Protein AF-A0A7S4FUB8-F1 (afdb_monomer_lite)

Structure (mmCIF, N/CA/C/O backbone):
data_AF-A0A7S4FUB8-F1
#
_entry.id   AF-A0A7S4FUB8-F1
#
loop_
_atom_site.group_PDB
_atom_site.id
_atom_site.type_symbol
_atom_site.label_atom_id
_atom_site.label_alt_id
_atom_site.label_comp_id
_atom_site.label_asym_id
_atom_site.label_entity_id
_atom_site.label_seq_id
_atom_site.pdbx_PDB_ins_code
_atom_site.Cartn_x
_atom_site.Cartn_y
_atom_site.Cartn_z
_atom_site.occupancy
_atom_site.B_iso_or_equiv
_atom_site.auth_seq_id
_atom_site.auth_comp_id
_atom_site.auth_asym_id
_atom_site.auth_atom_id
_atom_site.pdbx_PDB_model_num
ATOM 1 N N . PRO A 1 1 ? 23.620 3.486 -14.817 1.00 50.72 1 PRO A N 1
ATOM 2 C CA . PRO A 1 1 ? 23.573 3.736 -16.275 1.00 50.72 1 PRO A CA 1
ATOM 3 C C . PRO A 1 1 ? 22.396 4.662 -16.594 1.00 50.72 1 PRO A C 1
ATOM 5 O O . PRO A 1 1 ? 21.251 4.257 -16.409 1.00 50.72 1 PRO A O 1
ATOM 8 N N . ASP A 1 2 ? 22.687 5.897 -17.006 1.00 58.53 2 ASP A N 1
ATOM 9 C CA . ASP A 1 2 ? 21.703 6.982 -17.192 1.00 58.53 2 ASP A CA 1
ATOM 10 C C . ASP A 1 2 ? 20.575 6.659 -18.196 1.00 58.53 2 ASP A C 1
ATOM 12 O O . ASP A 1 2 ? 19.536 7.312 -18.197 1.00 58.53 2 ASP A O 1
ATOM 16 N N . ASP A 1 3 ? 20.742 5.598 -18.988 1.00 71.69 3 ASP A N 1
ATOM 17 C CA . ASP A 1 3 ? 19.802 5.120 -20.006 1.00 71.69 3 ASP A CA 1
ATOM 18 C C . ASP A 1 3 ? 18.571 4.390 -19.421 1.00 71.69 3 ASP A C 1
ATOM 20 O O . ASP A 1 3 ? 17.442 4.554 -19.877 1.00 71.69 3 ASP A O 1
ATOM 24 N N . ALA A 1 4 ? 18.739 3.633 -18.329 1.00 74.56 4 ALA A N 1
ATOM 25 C CA . ALA A 1 4 ? 17.661 2.794 -17.789 1.00 74.56 4 ALA A CA 1
ATOM 26 C C . ALA A 1 4 ? 16.472 3.613 -17.248 1.00 74.56 4 ALA A C 1
ATOM 28 O O . ALA A 1 4 ? 15.317 3.206 -17.386 1.00 74.56 4 ALA A O 1
ATOM 29 N N . ARG A 1 5 ? 16.742 4.791 -16.666 1.00 77.94 5 ARG A N 1
ATOM 30 C CA . ARG A 1 5 ? 15.706 5.657 -16.081 1.00 77.94 5 ARG A CA 1
ATOM 31 C C . ARG A 1 5 ? 14.752 6.203 -17.144 1.00 77.94 5 ARG A C 1
ATOM 33 O O . ARG A 1 5 ? 13.554 6.295 -16.893 1.00 77.94 5 ARG A O 1
ATOM 40 N N . ALA A 1 6 ? 15.260 6.506 -18.340 1.00 85.44 6 ALA A N 1
ATOM 41 C CA . ALA A 1 6 ? 14.451 7.005 -19.453 1.00 85.44 6 ALA A CA 1
ATOM 42 C C . ALA A 1 6 ? 13.389 5.990 -19.917 1.00 85.44 6 ALA A C 1
ATOM 44 O O . ALA A 1 6 ? 12.341 6.374 -20.437 1.00 85.44 6 ALA A O 1
ATOM 45 N N . HIS A 1 7 ? 13.629 4.697 -19.685 1.00 87.25 7 HIS A N 1
ATOM 46 C CA . HIS A 1 7 ? 12.717 3.619 -20.059 1.00 87.25 7 HIS A CA 1
ATOM 47 C C . HIS A 1 7 ? 11.697 3.253 -18.975 1.00 87.25 7 HIS A C 1
ATOM 49 O O . HIS A 1 7 ? 10.744 2.532 -19.281 1.00 87.25 7 HIS A O 1
ATOM 55 N N . LEU A 1 8 ? 11.831 3.765 -17.743 1.00 85.62 8 LEU A N 1
ATOM 56 C CA . LEU A 1 8 ? 10.919 3.434 -16.640 1.00 85.62 8 LEU A CA 1
ATOM 57 C C . LEU A 1 8 ? 9.446 3.710 -16.970 1.00 85.62 8 LEU A C 1
ATOM 59 O O . LEU A 1 8 ? 8.644 2.801 -16.768 1.00 85.62 8 LEU A O 1
ATOM 63 N N . PRO A 1 9 ? 9.056 4.856 -17.567 1.00 87.81 9 PRO A N 1
ATOM 64 C CA . PRO A 1 9 ? 7.650 5.081 -17.897 1.00 87.81 9 PRO A CA 1
ATOM 65 C C . PRO A 1 9 ? 7.102 4.067 -18.909 1.00 87.81 9 PRO A C 1
ATOM 67 O O . PRO A 1 9 ? 5.935 3.689 -18.849 1.00 87.81 9 PRO A O 1
ATOM 70 N N . ALA A 1 10 ? 7.928 3.626 -19.865 1.00 91.31 10 ALA A N 1
ATOM 71 C CA . ALA A 1 10 ? 7.521 2.622 -20.846 1.00 91.31 10 ALA A CA 1
ATOM 72 C C . ALA A 1 10 ? 7.374 1.237 -20.202 1.00 91.31 10 ALA A C 1
ATOM 74 O O . ALA A 1 10 ? 6.393 0.546 -20.472 1.00 91.31 10 ALA A O 1
ATOM 75 N N . LEU A 1 11 ? 8.302 0.873 -19.314 1.00 91.06 11 LEU A N 1
ATOM 76 C CA . LEU A 1 11 ? 8.239 -0.360 -18.536 1.00 91.06 11 LEU A CA 1
ATOM 77 C C . LEU A 1 11 ? 7.000 -0.391 -17.632 1.00 91.06 11 LEU A C 1
ATOM 79 O O . LEU A 1 11 ? 6.251 -1.359 -17.674 1.00 91.06 11 LEU A O 1
ATOM 83 N N . GLN A 1 12 ? 6.747 0.677 -16.871 1.00 90.88 12 GLN A N 1
ATOM 84 C CA . GLN A 1 12 ? 5.581 0.783 -15.988 1.00 90.88 12 GLN A CA 1
ATOM 85 C C . GLN A 1 12 ? 4.272 0.619 -16.768 1.00 90.88 12 GLN A C 1
ATOM 87 O O . GLN A 1 12 ? 3.417 -0.159 -16.357 1.00 90.88 12 GLN A O 1
ATOM 92 N N . ARG A 1 13 ? 4.136 1.274 -17.932 1.00 92.19 13 ARG A N 1
ATOM 93 C CA . ARG A 1 13 ? 2.959 1.099 -18.803 1.00 92.19 13 ARG A CA 1
ATOM 94 C C . ARG A 1 13 ? 2.791 -0.341 -19.278 1.00 92.19 13 ARG A C 1
ATOM 96 O O . ARG A 1 13 ? 1.679 -0.853 -19.241 1.00 92.19 13 ARG A O 1
ATOM 103 N N . ALA A 1 14 ? 3.874 -0.987 -19.710 1.00 94.69 14 ALA A N 1
ATOM 104 C CA . ALA A 1 14 ? 3.824 -2.378 -20.153 1.00 94.69 14 ALA A CA 1
ATOM 105 C C . ALA A 1 14 ? 3.434 -3.329 -19.009 1.00 94.69 14 ALA A C 1
ATOM 107 O O . ALA A 1 14 ? 2.635 -4.237 -19.214 1.00 94.69 14 ALA A O 1
ATOM 108 N N . MET A 1 15 ? 3.947 -3.093 -17.798 1.00 93.06 15 MET A N 1
ATOM 109 C CA . MET A 1 15 ? 3.585 -3.864 -16.607 1.00 93.06 15 MET A CA 1
ATOM 110 C C . MET A 1 15 ? 2.117 -3.668 -16.215 1.00 93.06 15 MET A C 1
ATOM 112 O O . MET A 1 15 ? 1.445 -4.650 -15.917 1.00 93.06 15 MET A O 1
ATOM 116 N N . THR A 1 16 ? 1.611 -2.431 -16.232 1.00 92.44 16 THR A N 1
ATOM 117 C CA . THR A 1 16 ? 0.198 -2.147 -15.943 1.00 92.44 16 THR A CA 1
ATOM 118 C C . THR A 1 16 ? -0.720 -2.835 -16.944 1.00 92.44 16 THR A C 1
ATOM 120 O O . THR A 1 16 ? -1.618 -3.552 -16.517 1.00 92.44 16 THR A O 1
ATOM 123 N N . ALA A 1 17 ? -0.451 -2.696 -18.247 1.00 94.12 17 ALA A N 1
ATOM 124 C CA . ALA A 1 17 ? -1.245 -3.351 -19.286 1.00 94.12 17 ALA A CA 1
AT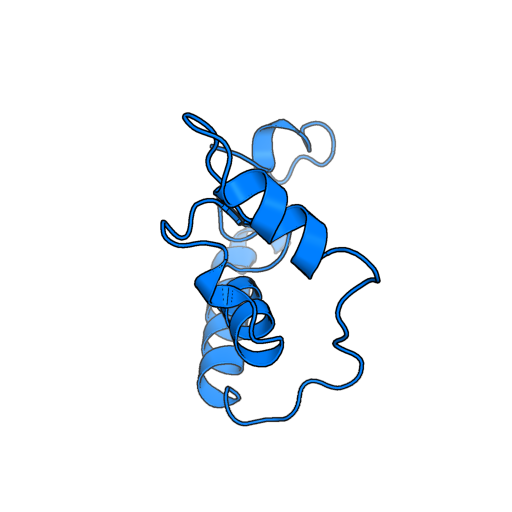OM 125 C C . ALA A 1 17 ? -1.257 -4.877 -19.109 1.00 94.12 17 ALA A C 1
ATOM 127 O O . ALA A 1 17 ? -2.311 -5.500 -19.155 1.00 94.12 17 ALA A O 1
ATOM 128 N N . TYR A 1 18 ? -0.098 -5.473 -18.807 1.00 93.00 18 TYR A N 1
ATOM 129 C CA . TYR A 1 18 ? -0.018 -6.903 -18.521 1.00 93.00 18 TYR A CA 1
ATOM 130 C C . TYR A 1 18 ? -0.908 -7.303 -17.336 1.00 93.00 18 TYR A C 1
ATOM 132 O O . TYR A 1 18 ? -1.651 -8.270 -17.434 1.00 93.00 18 TYR A O 1
ATOM 140 N N . ILE A 1 19 ? -0.874 -6.568 -16.222 1.00 90.19 19 ILE A N 1
ATOM 141 C CA . ILE A 1 19 ? -1.712 -6.882 -15.052 1.00 90.19 19 ILE A CA 1
ATOM 142 C C . ILE A 1 19 ? -3.198 -6.764 -15.393 1.00 90.19 19 ILE A C 1
ATOM 144 O O . ILE A 1 19 ? -3.969 -7.633 -15.001 1.00 90.19 19 ILE A O 1
ATOM 148 N N . GLU A 1 20 ? -3.591 -5.711 -16.111 1.00 89.62 20 GLU A N 1
ATOM 149 C CA . GLU A 1 20 ? -4.980 -5.473 -16.522 1.00 89.62 20 GLU A CA 1
ATOM 150 C C . GLU A 1 20 ? -5.517 -6.593 -17.422 1.00 89.62 20 GLU A C 1
ATOM 152 O O . GLU A 1 20 ? -6.653 -7.030 -17.238 1.00 89.62 20 GLU A O 1
ATOM 157 N N . ASP A 1 21 ? -4.684 -7.116 -18.322 1.00 93.69 21 ASP A N 1
ATOM 158 C CA . ASP A 1 21 ? -5.042 -8.224 -19.214 1.00 93.69 21 ASP A CA 1
ATOM 159 C C . ASP A 1 21 ? -5.130 -9.586 -18.491 1.00 93.69 21 ASP A C 1
ATOM 161 O O . ASP A 1 21 ? -5.720 -10.522 -19.027 1.00 93.69 21 ASP A O 1
ATOM 165 N N . HIS A 1 22 ? -4.564 -9.708 -17.283 1.00 89.69 22 HIS A N 1
ATOM 166 C CA . HIS A 1 22 ? -4.439 -10.977 -16.544 1.00 89.69 22 HIS A CA 1
ATOM 167 C C . HIS A 1 22 ? -5.111 -10.924 -15.156 1.00 89.69 22 HIS A C 1
ATOM 169 O O . HIS A 1 22 ? -4.778 -11.704 -14.265 1.00 89.69 22 HIS A O 1
ATOM 175 N N . LEU A 1 23 ? -6.078 -10.018 -14.945 1.00 83.31 23 LEU A N 1
ATOM 176 C CA . LEU A 1 23 ? -6.768 -9.860 -13.651 1.00 83.31 23 LEU A CA 1
ATOM 177 C C . LEU A 1 23 ? -7.546 -11.110 -13.204 1.00 83.31 23 LEU A C 1
ATOM 179 O O . LEU A 1 23 ? -7.796 -11.281 -12.013 1.00 83.31 23 LEU A O 1
ATOM 183 N N . ASP A 1 24 ? -7.939 -11.974 -14.137 1.00 85.12 24 ASP A N 1
ATOM 184 C CA . ASP A 1 24 ? -8.689 -13.198 -13.835 1.00 85.12 24 ASP A CA 1
ATOM 185 C C . ASP A 1 24 ? -7.779 -14.411 -13.571 1.00 85.12 24 ASP A C 1
ATOM 187 O O . ASP A 1 24 ? -8.264 -15.501 -13.253 1.00 85.12 24 ASP A O 1
ATOM 191 N N . GLU A 1 25 ? -6.459 -14.249 -13.687 1.00 85.19 25 GLU A N 1
ATOM 192 C CA . GLU A 1 25 ? -5.510 -15.329 -13.439 1.00 85.19 25 GLU A CA 1
ATOM 193 C C . GLU A 1 25 ? -5.212 -15.501 -11.940 1.00 85.19 25 GLU A C 1
ATOM 195 O O . GLU A 1 25 ? -5.079 -14.520 -11.198 1.00 85.19 25 GLU A O 1
ATOM 200 N N . PRO A 1 26 ? -5.084 -16.750 -11.454 1.00 78.81 26 PRO A N 1
ATOM 201 C CA . PRO A 1 26 ? -4.749 -17.000 -10.062 1.00 78.81 26 PRO A CA 1
ATOM 202 C C . PRO A 1 26 ? -3.327 -16.518 -9.740 1.00 78.81 26 PRO A C 1
ATOM 204 O O . PRO A 1 26 ? -2.354 -16.904 -10.382 1.00 78.81 26 PRO A O 1
ATOM 207 N N . LEU A 1 27 ? -3.199 -15.716 -8.681 1.00 82.50 27 LEU A N 1
ATOM 208 C CA . LEU A 1 27 ? -1.907 -15.343 -8.104 1.00 82.50 27 LEU A CA 1
ATOM 209 C C . LEU A 1 27 ? -1.388 -16.466 -7.201 1.00 82.50 27 LEU A C 1
ATOM 211 O O . LEU A 1 27 ? -1.868 -16.651 -6.081 1.00 82.50 27 LEU A O 1
ATOM 215 N N . GLU A 1 28 ? -0.379 -17.197 -7.667 1.00 84.31 28 GLU A N 1
ATOM 216 C CA . GLU A 1 28 ? 0.296 -18.210 -6.855 1.00 84.31 28 GLU A CA 1
ATOM 217 C C . GLU A 1 28 ? 1.102 -17.579 -5.708 1.00 84.31 28 GLU A C 1
ATOM 219 O O . GLU A 1 28 ? 1.784 -16.566 -5.874 1.00 84.31 28 GLU A O 1
ATOM 224 N N . GLY A 1 29 ? 1.040 -18.198 -4.525 1.00 84.75 29 GLY A N 1
ATOM 225 C CA . GLY A 1 29 ? 1.847 -17.806 -3.363 1.00 84.75 29 GLY A CA 1
ATOM 226 C C . GLY A 1 29 ? 1.435 -16.494 -2.687 1.00 84.75 29 GLY A C 1
ATOM 227 O O . GLY A 1 29 ? 2.192 -15.973 -1.866 1.00 84.75 29 GLY A O 1
ATOM 228 N N . LEU A 1 30 ? 0.264 -15.942 -3.017 1.00 90.38 30 LEU A N 1
ATOM 229 C CA . LEU A 1 30 ? -0.267 -14.750 -2.365 1.00 90.38 30 LEU A CA 1
ATOM 230 C C . LEU A 1 30 ? -1.152 -15.140 -1.174 1.00 90.38 30 LEU A C 1
ATOM 232 O O . LEU A 1 30 ? -2.257 -15.645 -1.348 1.00 90.38 30 LEU A O 1
ATOM 236 N N . GLU A 1 31 ? -0.678 -14.865 0.040 1.00 94.31 31 GLU A N 1
ATOM 237 C CA . GLU A 1 31 ? -1.383 -15.188 1.284 1.00 94.31 31 GLU A CA 1
ATOM 238 C C . GLU A 1 31 ? -1.364 -14.005 2.260 1.00 94.31 31 GLU A C 1
ATOM 240 O O . GLU A 1 31 ? -0.441 -13.185 2.269 1.00 94.31 31 GLU A O 1
ATOM 245 N N . LEU A 1 32 ? -2.395 -13.915 3.104 1.00 95.75 32 LEU A N 1
ATOM 246 C CA . LEU A 1 32 ? -2.437 -12.943 4.194 1.00 95.75 32 LEU A CA 1
ATOM 247 C C . LEU A 1 32 ? -1.558 -13.412 5.351 1.00 95.75 32 LEU A C 1
ATOM 249 O O . LEU A 1 32 ? -1.659 -14.554 5.799 1.00 95.75 32 LEU A O 1
ATOM 253 N N . LEU A 1 33 ? -0.748 -12.501 5.892 1.00 96.25 33 LEU A N 1
ATOM 254 C CA . LEU A 1 33 ? -0.006 -12.789 7.114 1.00 96.25 33 LEU A CA 1
ATOM 255 C C . LEU A 1 33 ? -0.966 -12.896 8.315 1.00 96.25 33 LEU A C 1
ATOM 257 O O . LEU A 1 33 ? -1.954 -12.151 8.379 1.00 96.25 33 LEU A O 1
ATOM 261 N N . PRO A 1 34 ? -0.670 -13.770 9.297 1.00 98.00 34 PRO A N 1
ATOM 262 C CA . PRO A 1 34 ? -1.483 -13.894 10.502 1.00 98.00 34 PRO A CA 1
ATOM 263 C C . PRO A 1 34 ? -1.658 -12.547 11.218 1.00 98.00 34 PRO A C 1
ATOM 265 O O . PRO A 1 34 ? -0.682 -11.838 11.459 1.00 98.00 34 PRO A O 1
ATOM 268 N N . GLY A 1 35 ? -2.897 -12.201 11.576 1.00 97.94 35 GLY A N 1
ATOM 269 C CA . GLY A 1 35 ? -3.221 -10.979 12.320 1.00 97.94 35 GLY A CA 1
ATOM 270 C C . GLY A 1 35 ? -3.443 -9.722 11.471 1.00 97.94 35 GLY A C 1
ATOM 271 O O . GLY A 1 35 ? -3.837 -8.692 12.018 1.00 97.94 35 GLY A O 1
ATOM 272 N N . VAL A 1 36 ? -3.205 -9.761 10.152 1.00 97.38 36 VAL A N 1
ATOM 273 C CA . VAL A 1 36 ? -3.359 -8.577 9.282 1.0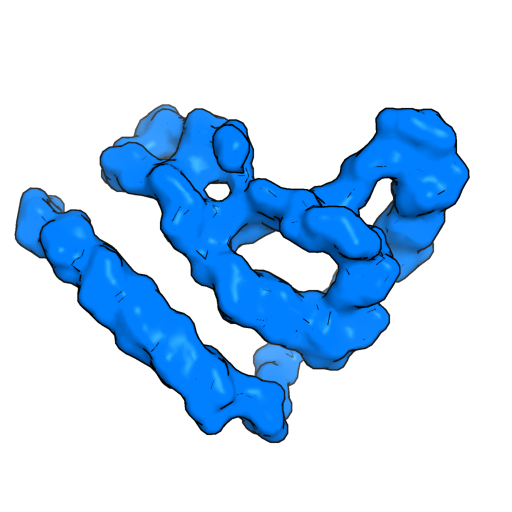0 97.38 36 VAL A CA 1
ATOM 274 C C . VAL A 1 36 ? -4.805 -8.09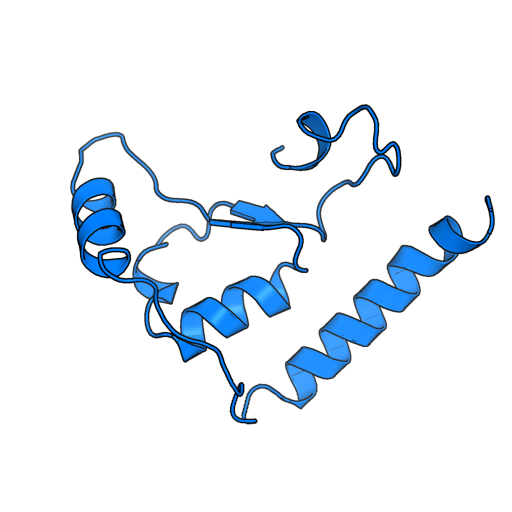1 9.243 1.00 97.38 36 VAL A C 1
ATOM 276 O O . VAL A 1 36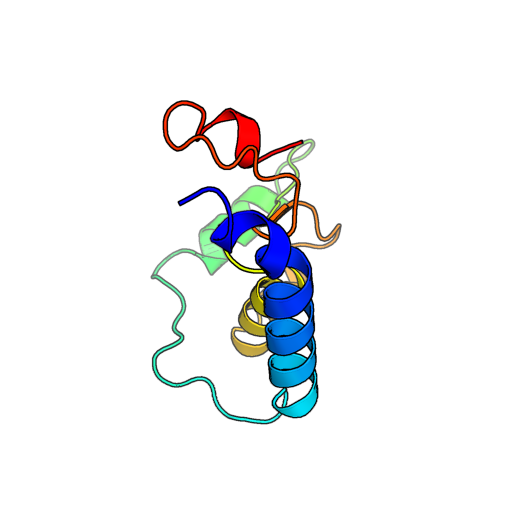 ? -5.053 -6.894 9.366 1.00 97.38 36 VAL A O 1
ATOM 279 N N . VAL A 1 37 ? -5.772 -8.997 9.102 1.00 98.00 37 VAL A N 1
ATOM 280 C CA . VAL A 1 37 ? -7.190 -8.618 9.007 1.00 98.00 37 VAL A CA 1
ATOM 281 C C . VAL A 1 37 ? -7.673 -8.010 10.320 1.00 98.00 37 VAL A C 1
ATOM 283 O O . VAL A 1 37 ? -8.366 -6.992 10.317 1.00 98.00 37 VAL A O 1
ATOM 286 N N . GLU A 1 38 ? -7.293 -8.614 11.440 1.00 98.44 38 GLU A N 1
ATOM 287 C CA . GLU A 1 38 ? -7.614 -8.155 12.786 1.00 98.44 38 GLU A CA 1
ATOM 288 C C . GLU A 1 38 ? -7.016 -6.773 13.047 1.00 98.44 38 GLU A C 1
ATOM 290 O O . GLU A 1 38 ? -7.723 -5.881 13.520 1.00 98.44 38 GLU A O 1
ATOM 295 N N . LEU A 1 39 ? -5.748 -6.570 12.679 1.00 98.00 39 LEU A N 1
ATOM 296 C CA . LEU A 1 39 ? -5.060 -5.291 12.818 1.00 98.00 39 LEU A CA 1
ATOM 297 C C . LEU A 1 39 ? -5.729 -4.192 11.987 1.00 98.00 39 LEU A C 1
ATOM 299 O O . LEU A 1 39 ? -6.045 -3.133 12.525 1.00 98.00 39 LEU A O 1
ATOM 303 N N . LEU A 1 40 ? -5.977 -4.436 10.697 1.00 97.75 40 LEU A N 1
ATOM 304 C CA . LEU A 1 40 ? -6.582 -3.442 9.803 1.00 97.75 40 LEU A CA 1
ATOM 305 C C . LEU A 1 40 ? -7.993 -3.054 10.264 1.00 97.75 40 LEU A C 1
ATOM 307 O O . LEU A 1 40 ? -8.336 -1.874 10.274 1.00 97.75 40 LEU A O 1
ATOM 311 N N . ARG A 1 41 ? -8.795 -4.025 10.720 1.00 97.75 41 ARG A N 1
ATOM 312 C CA . ARG A 1 41 ? -10.122 -3.757 11.301 1.00 97.75 41 ARG A CA 1
ATOM 313 C C . ARG A 1 41 ? -10.032 -2.952 12.594 1.00 97.75 41 ARG A C 1
ATOM 315 O O . ARG A 1 41 ? -10.840 -2.050 12.793 1.00 97.75 41 ARG A O 1
ATOM 322 N N . ALA A 1 42 ? -9.076 -3.275 13.465 1.00 98.12 42 ALA A N 1
ATOM 323 C CA . ALA A 1 42 ? -8.879 -2.551 14.716 1.00 98.12 42 ALA A CA 1
ATOM 324 C C . ALA A 1 42 ? -8.474 -1.094 14.459 1.00 98.12 42 ALA A C 1
ATOM 326 O O . ALA A 1 42 ? -9.043 -0.197 15.073 1.00 98.12 42 ALA A O 1
ATOM 327 N N . LEU A 1 43 ? -7.550 -0.854 13.523 1.00 97.25 43 LEU A N 1
ATOM 328 C CA . LEU A 1 43 ? -7.117 0.491 13.139 1.00 97.25 43 LEU A CA 1
ATOM 329 C C . LEU A 1 43 ? -8.245 1.292 12.481 1.00 97.25 43 LEU A C 1
ATOM 331 O O . LEU A 1 43 ? -8.485 2.425 12.883 1.00 97.25 43 LEU A O 1
ATOM 335 N N . GLY A 1 44 ? -8.980 0.697 11.537 1.00 95.94 44 GLY A N 1
ATOM 336 C CA . GLY A 1 44 ? -10.095 1.363 10.853 1.00 95.94 44 GLY A CA 1
ATOM 337 C C . GLY A 1 44 ? -11.291 1.693 11.757 1.00 95.94 44 GLY A C 1
ATOM 338 O O . GLY A 1 44 ? -12.148 2.484 11.375 1.00 95.94 44 GLY A O 1
ATOM 339 N N . ALA A 1 45 ? -11.368 1.108 12.956 1.00 96.88 45 ALA A N 1
ATOM 340 C CA . ALA A 1 45 ? -12.383 1.438 13.955 1.00 96.88 45 ALA A CA 1
ATOM 341 C C . ALA A 1 45 ? -11.983 2.610 14.873 1.00 96.88 45 ALA A C 1
ATOM 343 O O . ALA A 1 45 ? -12.817 3.086 15.648 1.00 96.88 45 ALA A O 1
ATOM 344 N N . LEU A 1 46 ? -10.724 3.066 14.832 1.00 97.75 46 LEU A N 1
ATOM 345 C CA . LEU A 1 46 ? -10.247 4.152 15.685 1.00 97.75 46 LEU A CA 1
ATOM 346 C C . LEU A 1 46 ? -10.672 5.517 15.116 1.00 97.75 46 LEU A C 1
ATOM 348 O O . LEU A 1 46 ? -10.369 5.830 13.964 1.00 97.75 46 LEU A O 1
ATOM 352 N N . PRO A 1 47 ? -11.329 6.377 15.913 1.00 96.94 47 PRO A N 1
ATOM 353 C CA . PRO A 1 47 ? -11.705 7.706 15.455 1.00 96.94 47 PRO A CA 1
ATOM 354 C C . PRO A 1 47 ? -10.457 8.553 15.178 1.00 96.94 47 PRO A C 1
ATOM 356 O O . PRO A 1 47 ? -9.563 8.652 16.018 1.00 96.94 47 PRO A O 1
ATOM 359 N N . GLY A 1 48 ? -10.420 9.190 14.006 1.00 95.81 48 GLY A N 1
ATOM 360 C CA . GLY A 1 48 ? -9.302 10.037 13.582 1.00 95.81 48 GLY A CA 1
ATOM 361 C C . GLY A 1 48 ? -8.085 9.275 13.046 1.00 95.81 48 GLY A C 1
ATOM 362 O O . GLY A 1 48 ? -7.038 9.890 12.859 1.00 95.81 48 GLY A O 1
ATOM 363 N N . VAL A 1 49 ? -8.205 7.967 12.804 1.00 95.94 49 VAL A N 1
ATOM 364 C CA . VAL A 1 49 ? -7.171 7.146 12.161 1.00 95.94 49 VAL A CA 1
ATOM 365 C C . VAL A 1 49 ? -7.649 6.736 10.774 1.00 95.94 49 VAL A C 1
ATOM 367 O O . VAL A 1 49 ? -8.777 6.286 10.611 1.00 95.94 49 VAL A O 1
ATOM 370 N N . GLU A 1 50 ? -6.764 6.857 9.789 1.00 94.94 50 GLU A N 1
ATOM 371 C CA . GLU A 1 50 ? -6.985 6.389 8.423 1.00 94.94 50 GLU A CA 1
ATOM 372 C C . GLU A 1 50 ? -5.959 5.319 8.062 1.00 94.94 50 GLU A C 1
ATOM 374 O O . GLU A 1 50 ? -4.794 5.386 8.466 1.00 94.94 50 GLU A O 1
ATOM 379 N N . VAL A 1 51 ? -6.399 4.320 7.299 1.00 95.50 51 VAL A N 1
ATOM 380 C CA . VAL A 1 51 ? -5.565 3.191 6.882 1.00 95.50 51 VAL A CA 1
ATOM 381 C C . VAL A 1 51 ? -5.237 3.342 5.400 1.00 95.50 51 VAL A C 1
ATOM 383 O O . VAL A 1 51 ? -6.132 3.369 4.556 1.00 95.50 51 VAL A O 1
ATOM 386 N N . GLY A 1 52 ? -3.942 3.421 5.092 1.00 95.31 52 GLY A N 1
ATOM 387 C CA . GLY A 1 52 ? -3.419 3.480 3.729 1.00 95.31 52 GLY A CA 1
ATOM 388 C C . GLY A 1 52 ? -2.471 2.325 3.408 1.00 95.31 52 GLY A C 1
ATOM 389 O O . GLY A 1 52 ? -1.970 1.643 4.305 1.00 95.31 52 GLY A O 1
ATOM 390 N N . LEU A 1 53 ? -2.225 2.103 2.119 1.00 95.38 53 LEU A N 1
ATOM 391 C CA . LEU A 1 53 ? -1.346 1.060 1.598 1.00 95.38 53 LEU A CA 1
ATOM 392 C C . LEU A 1 53 ? -0.049 1.668 1.057 1.00 95.38 53 LEU A C 1
ATOM 394 O O . LEU A 1 53 ? -0.076 2.398 0.075 1.00 95.38 53 LEU A O 1
ATOM 398 N N . VAL A 1 54 ? 1.096 1.317 1.647 1.00 93.88 54 VAL A N 1
ATOM 399 C CA . VAL A 1 54 ? 2.411 1.750 1.146 1.00 93.88 54 VAL A CA 1
ATOM 400 C C . VAL A 1 54 ? 3.187 0.558 0.604 1.00 93.88 54 VAL A C 1
ATOM 402 O O . VAL A 1 54 ? 3.403 -0.434 1.305 1.00 93.88 54 VAL A O 1
ATOM 405 N N . THR A 1 55 ? 3.607 0.623 -0.657 1.00 90.69 55 THR A N 1
ATOM 406 C CA . THR A 1 55 ? 4.308 -0.480 -1.320 1.00 90.69 55 THR A CA 1
ATOM 407 C C . THR A 1 55 ? 5.164 -0.008 -2.490 1.00 90.69 55 THR A C 1
ATOM 409 O O . THR A 1 55 ? 4.816 0.924 -3.193 1.00 90.69 55 THR A O 1
ATOM 412 N N . GLY A 1 56 ? 6.264 -0.712 -2.769 1.00 88.94 56 GLY A N 1
ATOM 413 C CA . GLY A 1 56 ? 7.072 -0.469 -3.973 1.00 88.94 56 GLY A CA 1
ATOM 414 C C . GLY A 1 56 ? 6.472 -1.041 -5.266 1.00 88.94 56 GLY A C 1
ATOM 415 O O . GLY A 1 56 ? 7.139 -1.033 -6.295 1.00 88.94 56 GLY A O 1
ATOM 416 N N . ASN A 1 57 ? 5.257 -1.599 -5.227 1.00 91.75 57 ASN A N 1
ATOM 417 C CA . ASN A 1 57 ? 4.554 -2.051 -6.430 1.00 91.75 57 ASN A CA 1
ATOM 418 C C . ASN A 1 57 ? 3.890 -0.868 -7.149 1.00 91.75 57 ASN A C 1
ATOM 420 O O . ASN A 1 57 ? 3.590 0.144 -6.522 1.00 91.75 57 ASN A O 1
ATOM 424 N N . LEU A 1 58 ? 3.591 -1.038 -8.441 1.00 91.44 58 LEU A N 1
ATOM 425 C CA . LEU A 1 58 ? 2.703 -0.123 -9.162 1.00 91.44 58 LEU A CA 1
ATOM 426 C C . LEU A 1 58 ? 1.307 -0.155 -8.536 1.00 91.44 58 LEU A C 1
ATOM 428 O O . LEU A 1 58 ? 0.837 -1.232 -8.152 1.00 91.44 58 LEU A O 1
ATOM 432 N N . GLU A 1 59 ? 0.639 0.993 -8.477 1.00 92.50 59 GLU A N 1
ATOM 433 C CA . GLU A 1 59 ? -0.685 1.117 -7.863 1.00 92.50 59 GLU A CA 1
ATOM 434 C C . GLU A 1 59 ? -1.706 0.070 -8.375 1.00 92.50 59 GLU A C 1
ATOM 436 O O . GLU A 1 59 ? -2.310 -0.615 -7.541 1.00 92.50 59 GLU A O 1
ATOM 441 N N . PRO A 1 60 ? -1.869 -0.173 -9.696 1.00 91.81 60 PRO A N 1
ATOM 442 C CA . PRO A 1 60 ? -2.808 -1.191 -10.183 1.00 91.81 60 PRO A CA 1
ATOM 443 C C . PRO A 1 60 ? -2.489 -2.597 -9.660 1.00 91.81 60 PRO A C 1
ATOM 445 O O . PRO A 1 60 ? -3.388 -3.338 -9.259 1.00 91.81 60 PRO A O 1
ATOM 448 N N . ALA A 1 61 ? -1.199 -2.943 -9.582 1.00 92.00 61 ALA A N 1
ATOM 449 C CA . ALA A 1 61 ? -0.733 -4.224 -9.054 1.00 92.00 61 ALA A CA 1
ATOM 450 C C . ALA A 1 61 ? -1.026 -4.360 -7.554 1.00 92.00 61 ALA A C 1
ATOM 452 O O . ALA A 1 61 ? -1.386 -5.437 -7.075 1.00 92.00 61 ALA A O 1
ATOM 453 N N . ALA A 1 62 ? -0.839 -3.273 -6.803 1.00 94.12 62 ALA A N 1
ATOM 454 C CA . ALA A 1 62 ? -1.075 -3.231 -5.369 1.00 94.12 62 ALA A CA 1
ATOM 455 C C . ALA A 1 62 ? -2.554 -3.485 -5.058 1.00 94.12 62 ALA A C 1
ATOM 457 O O . ALA A 1 62 ? -2.876 -4.403 -4.299 1.00 94.12 62 ALA A O 1
ATOM 458 N N . TRP A 1 63 ? -3.455 -2.742 -5.704 1.00 94.00 63 TRP A N 1
ATOM 459 C CA . TRP A 1 63 ? -4.893 -2.902 -5.493 1.00 94.00 63 TRP A CA 1
ATOM 460 C C . TRP A 1 63 ? -5.426 -4.237 -5.995 1.00 94.00 63 TRP A C 1
ATOM 462 O O . TRP A 1 63 ? -6.279 -4.832 -5.336 1.00 94.00 63 TRP A O 1
ATOM 472 N N . PHE A 1 64 ? -4.892 -4.752 -7.104 1.00 92.56 64 PHE A N 1
ATOM 473 C CA . PHE A 1 64 ? -5.240 -6.085 -7.582 1.00 92.56 64 PHE A CA 1
ATOM 474 C C . PHE A 1 64 ? -4.963 -7.161 -6.521 1.00 92.56 64 PHE A C 1
ATOM 476 O O . PHE A 1 64 ? -5.855 -7.944 -6.190 1.00 92.56 64 PHE A O 1
ATOM 483 N N . LYS A 1 65 ? -3.782 -7.132 -5.887 1.00 93.00 65 LYS A N 1
ATOM 484 C CA . LYS A 1 65 ? -3.445 -8.049 -4.782 1.00 93.00 65 LYS A CA 1
ATOM 485 C C . LYS A 1 65 ? -4.416 -7.911 -3.608 1.00 93.00 65 LYS A C 1
ATOM 487 O O . LYS A 1 65 ? -4.846 -8.922 -3.060 1.00 93.00 65 LYS A O 1
ATOM 492 N N . MET A 1 66 ? -4.791 -6.685 -3.229 1.00 95.94 66 MET A N 1
ATOM 493 C CA . MET A 1 66 ? -5.742 -6.464 -2.127 1.00 95.94 66 MET A CA 1
ATOM 494 C C . MET A 1 66 ? -7.131 -7.026 -2.439 1.00 95.94 66 MET A C 1
ATOM 496 O O . MET A 1 66 ? -7.789 -7.562 -1.544 1.00 95.94 66 MET A O 1
ATOM 500 N N . ARG A 1 67 ? -7.573 -6.929 -3.698 1.00 93.31 67 ARG A N 1
ATOM 501 C CA . ARG A 1 67 ? -8.847 -7.492 -4.158 1.00 93.31 67 ARG A CA 1
ATOM 502 C C . ARG A 1 67 ? -8.844 -9.010 -4.099 1.00 93.31 67 ARG A C 1
ATOM 504 O O . ARG A 1 67 ? -9.762 -9.590 -3.529 1.00 93.31 67 ARG A O 1
ATOM 511 N N . VAL A 1 68 ? -7.798 -9.635 -4.635 1.00 92.62 68 VAL A N 1
ATOM 512 C CA . VAL A 1 68 ? -7.628 -11.097 -4.657 1.00 92.62 68 VAL A CA 1
ATOM 513 C C . VAL A 1 68 ? -7.571 -11.664 -3.239 1.00 92.62 68 VAL A C 1
ATOM 515 O O . VAL A 1 68 ? -8.174 -12.694 -2.958 1.00 92.62 68 VAL A O 1
ATOM 518 N N . LEU A 1 69 ? -6.929 -10.946 -2.316 1.00 94.06 69 LEU A N 1
ATOM 519 C CA . LEU A 1 69 ? -6.880 -11.307 -0.897 1.00 94.06 69 LEU A CA 1
ATOM 520 C C . LEU A 1 69 ? -8.166 -10.974 -0.119 1.00 94.06 69 LEU A C 1
ATOM 522 O O . LEU A 1 69 ? -8.251 -11.277 1.070 1.00 94.06 69 LEU A O 1
ATOM 526 N N . GLY A 1 70 ? -9.160 -10.337 -0.746 1.00 95.12 70 GLY A N 1
ATOM 527 C CA . GLY A 1 70 ? -10.435 -9.988 -0.114 1.00 95.12 70 GLY A CA 1
ATOM 528 C C . GLY A 1 70 ? -10.346 -8.881 0.943 1.00 95.12 70 GLY A C 1
ATOM 529 O O . GLY A 1 70 ? -11.245 -8.762 1.776 1.00 95.12 70 GLY A O 1
ATOM 530 N N . ILE A 1 71 ? -9.281 -8.071 0.929 1.00 97.12 71 ILE A N 1
ATOM 531 C CA . ILE A 1 71 ? -9.030 -7.013 1.924 1.00 97.12 71 ILE A CA 1
ATOM 532 C C . ILE A 1 71 ? -9.073 -5.591 1.352 1.00 97.12 71 ILE A C 1
ATOM 534 O O . ILE A 1 71 ? -8.921 -4.646 2.119 1.00 97.12 71 ILE A O 1
ATOM 538 N N . GLU A 1 72 ? -9.333 -5.406 0.049 1.00 96.31 72 GLU A N 1
ATOM 539 C CA . GLU A 1 72 ? -9.471 -4.071 -0.577 1.00 96.31 72 GLU A CA 1
ATOM 540 C C . GLU A 1 72 ? -10.461 -3.174 0.193 1.00 96.31 72 GLU A C 1
ATOM 542 O O . GLU A 1 72 ? -10.179 -2.006 0.440 1.00 96.31 72 GLU A O 1
ATOM 547 N N . GLY A 1 73 ? -11.573 -3.739 0.679 1.00 96.50 73 GLY A N 1
ATOM 548 C CA . GLY A 1 73 ? -12.581 -3.007 1.457 1.00 96.50 73 GLY A CA 1
ATOM 549 C C . GLY A 1 73 ? -12.132 -2.528 2.847 1.00 96.50 73 GLY A C 1
ATOM 550 O O . GLY A 1 73 ? -12.861 -1.770 3.479 1.00 96.50 73 GLY A O 1
ATOM 551 N N . LEU A 1 74 ? -10.957 -2.945 3.334 1.00 97.31 74 LEU A N 1
ATOM 552 C CA . LEU A 1 74 ? -10.361 -2.430 4.574 1.00 97.31 74 LEU A CA 1
ATOM 553 C C . LEU A 1 74 ? -9.598 -1.108 4.357 1.00 97.31 74 LEU A C 1
ATOM 555 O O . LEU A 1 74 ? -9.126 -0.521 5.326 1.00 97.31 74 LEU A O 1
ATOM 559 N N . PHE A 1 75 ? -9.518 -0.629 3.109 1.00 96.94 75 PHE A N 1
ATOM 560 C CA . PHE A 1 75 ? -8.901 0.639 2.705 1.00 96.94 75 PHE A CA 1
ATOM 561 C C . PHE A 1 75 ? -9.944 1.538 2.008 1.00 96.94 75 PHE A C 1
ATOM 563 O O . PHE A 1 75 ? -9.862 1.761 0.798 1.00 96.94 75 PHE A O 1
ATOM 570 N N . PRO A 1 76 ? -10.961 2.053 2.725 1.00 92.31 76 PRO A N 1
ATOM 571 C CA . PRO A 1 76 ? -12.145 2.675 2.117 1.00 92.31 76 PRO A CA 1
ATOM 572 C C . PRO A 1 76 ? -11.831 3.906 1.257 1.00 92.31 76 PRO A C 1
ATOM 574 O O . PRO A 1 76 ? -12.490 4.138 0.246 1.00 92.31 76 PRO A O 1
ATOM 577 N N . HIS A 1 77 ? -10.804 4.670 1.629 1.00 93.88 77 HIS A N 1
ATOM 578 C CA . HIS A 1 77 ? -10.375 5.868 0.906 1.00 93.88 77 HIS A CA 1
ATOM 579 C C . HIS A 1 77 ? -9.255 5.601 -0.104 1.00 93.88 77 HIS A C 1
ATOM 581 O O . HIS A 1 77 ? -8.814 6.533 -0.770 1.00 93.88 77 HIS A O 1
ATOM 587 N N . ARG A 1 78 ? -8.789 4.345 -0.216 1.00 93.94 78 ARG A N 1
ATOM 588 C CA . ARG A 1 78 ? -7.684 3.927 -1.096 1.00 93.94 78 ARG A CA 1
ATOM 589 C C . ARG A 1 78 ? -6.457 4.846 -0.987 1.00 93.94 78 ARG A C 1
ATOM 591 O O . ARG A 1 78 ? -5.805 5.145 -1.979 1.00 93.94 78 ARG A O 1
ATOM 598 N N . LEU A 1 79 ? -6.157 5.291 0.234 1.00 93.56 79 LEU A N 1
ATOM 599 C CA . LEU A 1 79 ? -4.963 6.077 0.535 1.00 93.56 79 LEU A CA 1
ATOM 600 C C . LEU A 1 79 ? -3.727 5.193 0.372 1.00 93.56 79 LEU A C 1
ATOM 602 O O . LEU A 1 79 ? -3.769 4.008 0.719 1.00 93.56 79 LEU A O 1
ATOM 606 N N . GLY A 1 80 ? -2.620 5.748 -0.106 1.00 91.06 80 GLY A N 1
ATOM 607 C CA . GLY A 1 80 ? -1.402 4.972 -0.264 1.00 91.06 80 GLY A CA 1
ATOM 608 C C . GLY A 1 80 ? -0.221 5.751 -0.814 1.00 91.06 80 GLY A C 1
ATOM 609 O O . GLY A 1 80 ? -0.346 6.925 -1.134 1.00 91.06 80 GLY A O 1
ATOM 610 N N . GLY A 1 81 ? 0.907 5.050 -0.878 1.00 90.69 81 GLY A N 1
ATOM 611 C CA . GLY A 1 81 ? 2.138 5.477 -1.535 1.00 90.69 81 GLY A CA 1
ATOM 612 C C . GLY A 1 81 ? 2.715 4.292 -2.302 1.00 90.69 81 GLY A C 1
ATOM 613 O O . GLY A 1 81 ? 2.954 3.218 -1.733 1.00 90.69 81 G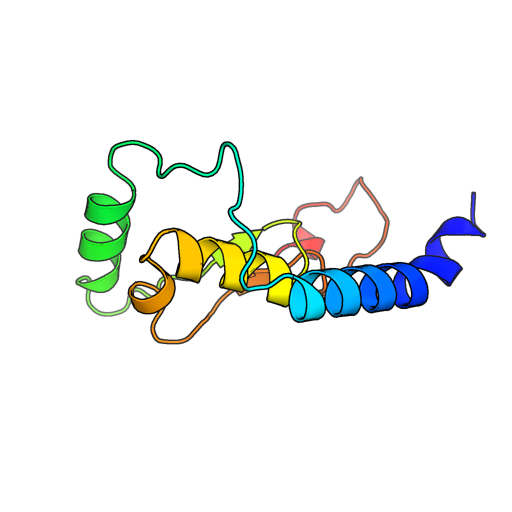LY A O 1
ATOM 614 N N . PHE A 1 82 ? 2.879 4.451 -3.603 1.00 91.25 82 PHE A N 1
ATOM 615 C CA . PHE A 1 82 ? 3.137 3.374 -4.547 1.00 91.25 82 PHE A CA 1
ATOM 616 C C . PHE A 1 82 ? 4.480 3.564 -5.246 1.00 91.25 82 PHE A C 1
ATOM 618 O O . PHE A 1 82 ? 4.954 4.673 -5.447 1.00 91.25 82 PHE A O 1
ATOM 625 N N . GLY A 1 83 ? 5.083 2.477 -5.724 1.00 86.38 83 GLY A N 1
ATOM 626 C CA . GLY A 1 83 ? 6.293 2.555 -6.555 1.00 86.38 83 GLY A CA 1
ATOM 627 C C . GLY A 1 83 ? 6.047 3.150 -7.948 1.00 86.38 83 GLY A C 1
ATOM 628 O O . GLY A 1 83 ? 6.991 3.332 -8.717 1.00 86.38 83 GLY A O 1
ATOM 629 N N . SER A 1 84 ? 4.782 3.395 -8.301 1.00 79.81 84 SER A N 1
ATOM 630 C CA . SER A 1 84 ? 4.389 4.214 -9.450 1.00 79.81 84 SER A CA 1
ATOM 631 C C . SER A 1 84 ? 4.463 5.714 -9.171 1.00 79.81 84 SER A C 1
ATOM 633 O O . SER A 1 84 ? 4.489 6.484 -10.131 1.00 79.81 84 SER A O 1
ATOM 635 N N . ASP A 1 85 ? 4.499 6.112 -7.901 1.00 79.56 85 ASP A N 1
ATOM 636 C CA . ASP A 1 85 ? 4.611 7.507 -7.494 1.00 79.56 85 ASP A CA 1
ATOM 637 C C . ASP A 1 85 ? 6.064 7.973 -7.670 1.00 79.56 85 ASP A C 1
ATOM 639 O O . ASP A 1 85 ? 6.944 7.191 -8.050 1.00 79.56 85 ASP A O 1
ATOM 643 N N . TYR A 1 86 ? 6.310 9.274 -7.495 1.00 68.56 86 TYR A N 1
ATOM 644 C CA . TYR A 1 86 ? 7.608 9.884 -7.780 1.00 68.56 86 TYR A CA 1
ATOM 645 C C . TYR A 1 86 ? 8.756 9.096 -7.130 1.00 68.56 86 TYR A C 1
ATOM 647 O O . TYR A 1 86 ? 8.833 8.955 -5.916 1.00 68.56 86 TYR A O 1
ATOM 655 N N . CYS A 1 87 ? 9.659 8.585 -7.967 1.00 61.34 87 CYS A N 1
ATOM 656 C CA . CYS A 1 87 ? 10.836 7.846 -7.544 1.00 61.34 87 CYS A CA 1
ATOM 657 C C . CYS A 1 87 ? 12.048 8.652 -8.005 1.00 61.34 87 CYS A C 1
ATOM 659 O O . CYS A 1 87 ? 12.333 8.715 -9.208 1.00 61.34 87 CYS A O 1
ATOM 661 N N . SER A 1 88 ? 12.742 9.300 -7.068 1.00 61.91 88 SER A N 1
ATOM 662 C CA . SER A 1 88 ? 13.944 10.107 -7.323 1.00 61.91 88 SER A CA 1
ATOM 663 C C . SER A 1 88 ? 15.005 9.338 -8.126 1.00 61.91 88 SER A C 1
ATOM 665 O O . SER A 1 88 ? 15.796 9.919 -8.878 1.00 61.91 88 SER A O 1
ATOM 667 N N . GLY A 1 89 ? 14.994 8.004 -8.008 1.00 57.97 89 GLY A N 1
ATOM 668 C CA . GLY A 1 89 ? 16.011 7.111 -8.550 1.00 57.97 89 GLY A CA 1
ATOM 669 C C . GLY A 1 89 ? 17.307 7.139 -7.740 1.00 57.97 89 GLY A C 1
ATOM 670 O O . GLY A 1 89 ? 18.275 6.486 -8.136 1.00 57.97 89 GLY A O 1
ATOM 671 N N . ASP A 1 90 ? 17.325 7.865 -6.621 1.00 62.28 90 ASP A N 1
ATOM 672 C CA . ASP A 1 90 ? 18.417 7.900 -5.665 1.00 62.28 90 ASP A CA 1
ATOM 673 C C . ASP A 1 90 ? 18.114 6.957 -4.493 1.00 62.28 90 ASP A C 1
ATOM 675 O O . ASP A 1 90 ? 17.282 7.207 -3.624 1.00 62.28 90 ASP A O 1
ATOM 679 N N . ILE A 1 91 ? 18.826 5.832 -4.460 1.00 62.50 91 ILE A N 1
ATOM 680 C CA . ILE A 1 91 ? 18.688 4.821 -3.405 1.00 62.50 91 ILE A CA 1
ATOM 681 C C . ILE A 1 91 ? 19.155 5.317 -2.028 1.00 62.50 91 ILE A 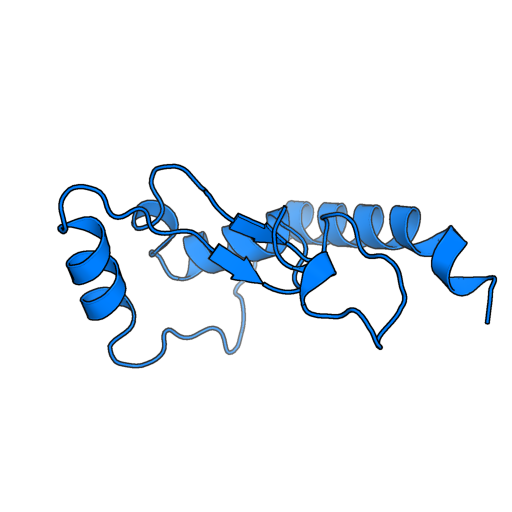C 1
ATOM 683 O O . ILE A 1 91 ? 18.958 4.612 -1.036 1.00 62.50 91 ILE A O 1
ATOM 687 N N . THR A 1 92 ? 19.779 6.494 -1.954 1.00 66.81 92 THR A N 1
ATOM 688 C CA . THR A 1 92 ? 20.183 7.120 -0.694 1.00 66.81 92 THR A CA 1
ATOM 689 C C . THR A 1 92 ? 19.058 7.929 -0.037 1.00 66.81 92 THR A C 1
ATOM 691 O O . THR A 1 92 ? 19.105 8.102 1.180 1.00 66.81 92 THR A O 1
ATOM 694 N N . ASP A 1 93 ? 17.994 8.279 -0.777 1.00 59.72 93 ASP A N 1
ATOM 695 C CA . ASP A 1 93 ? 16.842 9.077 -0.307 1.00 59.72 93 ASP A CA 1
ATOM 696 C C . ASP A 1 93 ? 15.544 8.257 -0.138 1.00 59.72 93 ASP A C 1
ATOM 698 O O . ASP A 1 93 ? 14.426 8.774 -0.128 1.00 59.72 93 ASP A O 1
ATOM 702 N N . GLY A 1 94 ? 15.665 6.943 0.073 1.00 54.91 94 GLY A N 1
ATOM 703 C CA . GLY A 1 94 ? 14.546 5.992 -0.002 1.00 54.91 94 GLY A CA 1
ATOM 704 C C . GLY A 1 94 ? 13.362 6.178 0.969 1.00 54.91 94 GLY A C 1
ATOM 705 O O . GLY A 1 94 ? 12.388 5.434 0.843 1.00 54.91 94 GLY A O 1
ATOM 706 N N . PHE A 1 95 ? 13.424 7.113 1.926 1.00 55.31 95 PHE A N 1
ATOM 707 C CA . PHE A 1 95 ? 12.287 7.490 2.782 1.00 55.31 95 PHE A CA 1
ATOM 708 C C . PHE A 1 95 ? 11.422 8.606 2.183 1.00 55.31 95 PHE A C 1
ATOM 710 O O . PHE A 1 95 ? 10.233 8.646 2.489 1.00 55.31 95 PHE A O 1
ATOM 717 N N . GLN A 1 96 ? 11.987 9.484 1.349 1.00 53.28 96 GLN A N 1
ATOM 718 C CA . GLN A 1 96 ? 11.238 10.574 0.711 1.00 53.28 96 GLN A CA 1
ATOM 719 C C . GLN A 1 96 ? 10.400 10.072 -0.473 1.00 53.28 96 GLN A C 1
ATOM 721 O O . GLN A 1 96 ? 9.304 10.562 -0.697 1.00 53.28 96 GLN A O 1
ATOM 726 N N . ASP A 1 97 ? 10.853 9.016 -1.152 1.00 52.53 97 ASP A N 1
ATOM 727 C CA . ASP A 1 97 ? 10.191 8.454 -2.342 1.00 52.53 97 ASP A CA 1
ATOM 728 C C . ASP A 1 97 ? 8.947 7.587 -2.054 1.00 52.53 97 ASP A C 1
ATOM 730 O O . ASP A 1 97 ? 8.325 7.077 -2.982 1.00 52.53 97 ASP A O 1
ATOM 734 N N . ARG A 1 98 ? 8.601 7.315 -0.786 1.00 53.25 98 ARG A N 1
ATOM 735 C CA . ARG A 1 98 ? 7.555 6.322 -0.444 1.00 53.25 98 ARG A CA 1
ATOM 736 C C . ARG A 1 98 ? 6.247 6.901 0.086 1.00 53.25 98 ARG A C 1
ATOM 738 O O . ARG A 1 98 ? 5.350 6.118 0.395 1.00 53.25 98 ARG A O 1
ATOM 745 N N . ALA A 1 99 ? 6.140 8.219 0.212 1.00 47.16 99 ALA A N 1
ATOM 746 C CA . ALA A 1 99 ? 4.915 8.893 0.624 1.00 47.16 99 ALA A CA 1
ATOM 747 C C . ALA A 1 99 ? 5.019 10.404 0.362 1.00 47.16 99 ALA A C 1
ATOM 749 O O . ALA A 1 99 ? 5.584 11.128 1.183 1.00 47.16 99 ALA A O 1
ATOM 750 N N . GLU A 1 100 ? 4.424 10.858 -0.739 1.00 42.56 100 GLU A N 1
ATOM 751 C CA . GLU A 1 100 ? 3.830 12.197 -0.852 1.00 42.56 100 GLU A CA 1
ATOM 752 C C . GLU A 1 100 ? 2.360 12.058 -1.247 1.00 42.56 100 GLU A C 1
ATOM 754 O O . GLU A 1 100 ? 2.079 11.279 -2.185 1.00 42.56 100 GLU A O 1
#

Sequence (100 aa):
PDDARAHLPALQRAMTAYIEDHLDEPLEGLELLPGVVELLRALGALPGVEVGLVTGNLEPAAWFKMRVLGIEGLFPHRLGGFGSDYCSGDITDGFQDRAE

InterPro domains:
  IPR023214 HAD superfamily [G3DSA:3.40.50.1000] (9-100)
  IPR036412 HAD-like superfamily [SSF56784] (12-81)

Radius of gyration: 15.61 Å; chains: 1; bounding box: 36×30×36 Å

Organism: NCBI:txid73025

Foldseek 3Di:
DVVVVVCVVVVLVVVLVVCVVCLVPDDPPQADDPCPQVVLVVQLPDPPGADEEWDLAALSVRLSSCVNHVNNVSHVVNHFFYVNADDPVDPVPVVVNTHD

pLDDT: mean 85.9, std 14.32, range [42.56, 98.44]

Secondary structure (DSSP, 8-state):
-THHHHHHHHHHHHHHHHHHHTTTS--TT--PPTTHHHHHHHHHTSTT----EEESS-HHHHHHHHHHTT-GGG-TT--EEETTS---S-TT-TTGGG--